Protein AF-A0A3D2PAR0-F1 (afdb_monomer_lite)

Radius of gyration: 19.64 Å; chains: 1; bounding box: 47×29×44 Å

Secondary structure (DSSP, 8-state):
-HHHHHHHHHHHHHHHHHHHHTSSS-TTSSTT-PPP-EEESS-HHHHHHHHHHHHHHHHHTS-S-------EEETTGGGS-HHHHHHHHHHH--

Foldseek 3Di:
DVVVVVVVVVVVVVVVVVVVVVPDDDPPPPPPDDDFDKDKPDDPVRLVVVVVVQVVCCVVVVDVDDDDDIDIDGPPVVVDDPVRVVVVVVVVPD

Sequence (94 aa):
NCAETEIKKVEKKFFSLSQNYMGNHTEEFFLTQRSPRFVSNFAYQNYLKAIKKAKEYIAAGDIYQVNLSQRFMVSDAGTFTPWEVYKTLRRINP

Structure (mmCIF, N/CA/C/O backbone):
data_AF-A0A3D2PAR0-F1
#
_entry.id   AF-A0A3D2PAR0-F1
#
loop_
_atom_site.group_PDB
_atom_site.id
_atom_site.type_symbol
_atom_site.label_atom_id
_atom_site.label_alt_id
_atom_site.label_comp_id
_atom_site.label_asym_id
_atom_site.label_entity_id
_atom_site.label_seq_id
_atom_site.pdbx_PDB_ins_code
_atom_site.Cartn_x
_atom_site.Cartn_y
_atom_site.Cartn_z
_atom_site.occupancy
_atom_site.B_iso_or_equiv
_atom_site.auth_seq_id
_atom_site.auth_comp_id
_atom_site.auth_asym_id
_atom_site.auth_atom_id
_atom_site.pdbx_PDB_model_num
ATOM 1 N N . ASN A 1 1 ? 14.080 17.803 21.231 1.00 67.31 1 ASN A N 1
ATOM 2 C CA . ASN A 1 1 ? 12.905 16.983 21.619 1.00 67.31 1 ASN A CA 1
ATOM 3 C C . ASN A 1 1 ? 13.147 15.533 21.173 1.00 67.31 1 ASN A C 1
ATOM 5 O O . ASN A 1 1 ? 13.782 15.364 20.143 1.00 67.31 1 ASN A O 1
ATOM 9 N N . CYS A 1 2 ? 12.733 14.491 21.911 1.00 52.03 2 CYS A N 1
ATOM 10 C CA . CYS A 1 2 ? 13.118 13.079 21.647 1.00 52.03 2 CYS A CA 1
ATOM 11 C C . CYS A 1 2 ? 12.836 12.625 20.192 1.00 52.03 2 CYS A C 1
ATOM 13 O O . CYS A 1 2 ? 13.625 11.899 19.591 1.00 52.03 2 CYS A O 1
ATOM 15 N N . ALA A 1 3 ? 11.774 13.164 19.582 1.00 61.75 3 ALA A N 1
ATOM 16 C CA . ALA A 1 3 ? 11.426 12.939 18.178 1.00 61.75 3 ALA A CA 1
ATOM 17 C C . ALA A 1 3 ? 12.428 13.541 17.166 1.00 61.75 3 ALA A C 1
ATOM 19 O O . ALA A 1 3 ? 12.699 12.934 16.135 1.00 61.75 3 ALA A O 1
ATOM 20 N N . GLU A 1 4 ? 13.023 14.704 17.451 1.00 66.56 4 GLU A N 1
ATOM 21 C CA . GLU A 1 4 ? 14.000 15.348 16.554 1.00 66.56 4 GLU A CA 1
ATOM 22 C C . GLU A 1 4 ? 15.323 14.579 16.511 1.00 66.56 4 GLU A C 1
ATOM 24 O O . GLU A 1 4 ? 16.003 14.549 15.485 1.00 66.56 4 GLU A O 1
ATOM 29 N N . THR A 1 5 ? 15.689 13.938 17.623 1.00 71.50 5 THR A N 1
ATOM 30 C CA . THR A 1 5 ? 16.903 13.122 17.716 1.00 71.50 5 THR A CA 1
ATOM 31 C C . THR A 1 5 ? 16.779 11.852 16.870 1.00 71.50 5 THR A C 1
ATOM 33 O O . THR A 1 5 ? 17.732 11.479 16.186 1.00 71.50 5 THR A O 1
ATOM 36 N N . GLU A 1 6 ? 15.601 11.223 16.858 1.00 73.75 6 GLU A N 1
ATOM 37 C CA . GLU A 1 6 ? 15.319 10.053 16.018 1.00 73.75 6 GLU A CA 1
ATOM 38 C C . GLU A 1 6 ? 15.254 10.415 14.524 1.00 73.75 6 GLU A C 1
ATOM 40 O O . GLU A 1 6 ? 15.832 9.704 13.702 1.00 73.75 6 GLU A O 1
ATOM 45 N N . ILE A 1 7 ? 14.671 11.566 14.160 1.00 74.81 7 ILE A N 1
ATOM 46 C CA . ILE A 1 7 ? 14.669 12.051 12.765 1.00 74.81 7 ILE A CA 1
ATOM 47 C C . ILE A 1 7 ? 16.102 12.259 12.259 1.00 74.81 7 ILE A C 1
ATOM 49 O O . ILE A 1 7 ? 16.469 11.715 11.218 1.00 74.81 7 ILE A O 1
ATOM 53 N N . LYS A 1 8 ? 16.960 12.933 13.036 1.00 73.69 8 LYS A N 1
ATOM 54 C CA . LYS A 1 8 ? 18.376 13.135 12.672 1.00 73.69 8 LYS A CA 1
ATOM 55 C C . LYS A 1 8 ? 19.140 11.820 12.507 1.00 73.69 8 LYS A C 1
ATOM 57 O O . LYS A 1 8 ? 20.058 11.722 11.692 1.00 73.69 8 LYS A O 1
ATOM 62 N N . LYS A 1 9 ? 18.777 10.792 13.277 1.00 75.31 9 LYS A N 1
ATOM 63 C CA . LYS A 1 9 ? 19.376 9.454 13.197 1.00 75.31 9 LYS A CA 1
ATOM 64 C C . LYS A 1 9 ? 18.973 8.738 11.906 1.00 75.31 9 LYS A C 1
ATOM 66 O O . LYS A 1 9 ? 19.822 8.108 11.274 1.00 75.31 9 LYS A O 1
ATOM 71 N N . VAL A 1 10 ? 17.714 8.882 11.490 1.00 75.38 10 VAL A N 1
ATOM 72 C CA . VAL A 1 10 ? 17.205 8.367 10.211 1.00 75.38 10 VAL A CA 1
ATOM 73 C C . VAL A 1 10 ? 17.842 9.103 9.032 1.00 75.38 10 VAL A C 1
ATOM 75 O O . VAL A 1 10 ? 18.339 8.444 8.124 1.00 75.38 10 VAL A O 1
ATOM 78 N N . GLU A 1 11 ? 17.924 10.435 9.071 1.00 75.44 11 GLU A N 1
ATOM 79 C CA . GLU A 1 11 ? 18.558 11.248 8.021 1.00 75.44 11 GLU A CA 1
ATOM 80 C C . GLU A 1 11 ? 20.036 10.892 7.836 1.00 75.44 11 GLU A C 1
ATOM 82 O O . GLU A 1 11 ? 20.500 10.681 6.716 1.00 75.44 11 GLU A O 1
ATOM 87 N N . LYS A 1 12 ? 20.774 10.733 8.940 1.00 77.44 12 LYS A N 1
ATOM 88 C CA . LYS A 1 12 ? 22.189 10.348 8.901 1.00 77.44 12 LYS A CA 1
ATOM 89 C C . LYS A 1 12 ? 22.383 8.941 8.330 1.00 77.44 12 LYS A C 1
ATOM 91 O O . LYS A 1 12 ? 23.318 8.715 7.564 1.00 77.44 12 LYS A O 1
ATOM 96 N N . LYS A 1 13 ? 21.483 8.007 8.662 1.00 78.62 13 LYS A N 1
ATOM 97 C CA . LYS A 1 13 ? 21.491 6.642 8.117 1.00 78.62 13 LYS A CA 1
ATOM 98 C C . LYS A 1 13 ? 21.144 6.633 6.626 1.00 78.62 13 LYS A C 1
ATOM 100 O O . LYS A 1 13 ? 21.810 5.941 5.860 1.00 78.62 13 LYS A O 1
ATOM 105 N N . PHE A 1 14 ? 20.169 7.439 6.208 1.00 79.25 14 PHE A N 1
ATOM 106 C CA . PHE A 1 14 ? 19.797 7.626 4.805 1.00 79.25 14 PHE A CA 1
ATOM 107 C C . PHE A 1 14 ? 20.967 8.198 3.991 1.00 79.25 14 PHE A C 1
ATOM 109 O O . PHE A 1 14 ? 21.308 7.650 2.947 1.00 79.25 14 PHE A O 1
ATOM 116 N N . PHE A 1 15 ? 21.661 9.209 4.524 1.00 72.12 15 PHE A N 1
ATOM 117 C CA . PHE A 1 15 ? 22.841 9.811 3.897 1.00 72.12 15 PHE A CA 1
ATOM 118 C C . 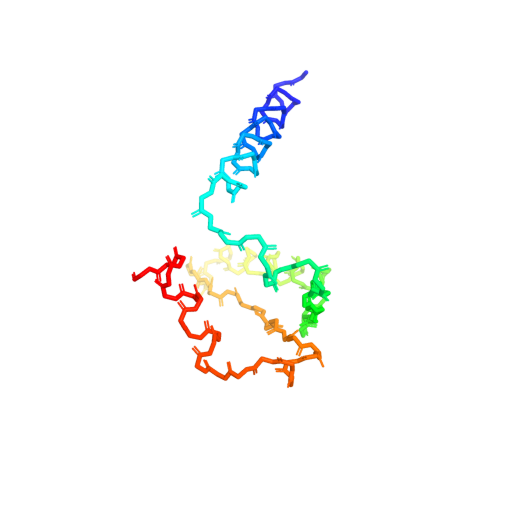PHE A 1 15 ? 24.028 8.838 3.788 1.00 72.12 15 PHE A C 1
ATOM 120 O O . PHE A 1 15 ? 24.711 8.783 2.767 1.00 72.12 15 PHE A O 1
ATOM 127 N N . SER A 1 16 ? 24.273 8.018 4.818 1.00 67.69 16 SER A N 1
ATOM 128 C CA . SER A 1 16 ? 25.317 6.986 4.738 1.00 67.69 16 SER A CA 1
ATOM 129 C C . SER A 1 16 ? 24.980 5.889 3.728 1.00 67.69 16 SER A C 1
ATOM 131 O O . SER A 1 16 ? 25.872 5.370 3.064 1.00 67.69 16 SER A O 1
ATOM 133 N N . LEU A 1 17 ? 23.693 5.553 3.591 1.00 67.25 17 LEU A N 1
ATOM 134 C CA . LEU A 1 17 ? 23.223 4.559 2.630 1.00 67.25 17 LEU A CA 1
ATOM 135 C C . LEU A 1 17 ? 23.332 5.082 1.196 1.00 67.25 17 LEU A C 1
ATOM 137 O O . LEU A 1 17 ? 23.765 4.329 0.330 1.00 67.25 17 LEU A O 1
ATOM 141 N N . SER A 1 18 ? 23.024 6.362 0.951 1.00 68.00 18 SER A N 1
ATOM 142 C CA . SER A 1 18 ? 23.174 6.968 -0.377 1.00 68.00 18 SER A CA 1
ATOM 143 C C . SER A 1 18 ? 24.635 7.033 -0.826 1.00 68.00 18 SER A C 1
ATOM 145 O O . SER A 1 18 ? 24.918 6.736 -1.979 1.00 68.00 18 SER A O 1
ATOM 147 N N . GLN A 1 19 ? 25.568 7.347 0.081 1.00 58.50 19 GLN A N 1
ATOM 148 C CA . GLN A 1 19 ? 27.012 7.361 -0.207 1.00 58.50 19 GLN A CA 1
ATOM 149 C C . GLN A 1 19 ? 27.547 5.958 -0.542 1.00 58.50 19 GLN A C 1
ATOM 151 O O . GLN A 1 19 ? 28.295 5.787 -1.499 1.00 58.50 19 GLN A O 1
ATOM 156 N N . ASN A 1 20 ? 27.123 4.932 0.203 1.00 59.91 20 ASN A N 1
ATOM 157 C CA . ASN A 1 20 ? 27.565 3.550 -0.016 1.00 59.91 20 ASN A CA 1
ATOM 158 C C . ASN A 1 20 ? 27.007 2.960 -1.330 1.00 59.91 20 ASN A C 1
ATOM 160 O O . ASN A 1 20 ? 27.649 2.139 -1.980 1.00 59.91 20 ASN A O 1
ATOM 164 N N . TYR A 1 21 ? 25.834 3.431 -1.768 1.00 54.31 21 TYR A N 1
ATOM 165 C CA . TYR A 1 21 ? 25.222 3.025 -3.036 1.00 54.31 21 TYR A CA 1
ATOM 166 C C . TYR A 1 21 ? 25.916 3.610 -4.281 1.00 54.31 21 TYR A C 1
ATOM 168 O O . TYR A 1 21 ? 25.711 3.093 -5.376 1.00 54.31 21 TYR A O 1
ATOM 176 N N . MET A 1 22 ? 26.753 4.645 -4.135 1.00 42.50 22 MET A N 1
ATOM 177 C CA . MET A 1 22 ? 27.512 5.240 -5.248 1.00 42.50 22 MET A CA 1
ATOM 178 C C . MET A 1 22 ? 28.880 4.577 -5.489 1.00 42.50 22 MET A C 1
ATOM 180 O O . MET A 1 22 ? 29.612 4.998 -6.376 1.00 42.50 22 MET A O 1
ATOM 184 N N . GLY A 1 23 ? 29.246 3.548 -4.717 1.00 43.81 23 GLY A N 1
ATOM 185 C CA . GLY A 1 23 ? 30.621 3.047 -4.681 1.00 43.81 23 GLY A CA 1
ATOM 186 C C . GLY A 1 23 ? 31.005 1.915 -5.636 1.00 43.81 23 GLY A C 1
ATOM 187 O O . GLY A 1 23 ? 32.195 1.657 -5.719 1.00 43.81 23 GLY A O 1
ATOM 188 N N . ASN A 1 24 ? 30.092 1.193 -6.310 1.00 43.78 24 ASN A N 1
ATOM 189 C CA . ASN A 1 24 ? 30.482 -0.105 -6.907 1.00 43.78 24 ASN A CA 1
ATOM 190 C C . ASN A 1 24 ? 29.701 -0.620 -8.138 1.00 43.78 24 ASN A C 1
ATOM 192 O O . ASN A 1 24 ? 29.643 -1.829 -8.320 1.00 43.78 24 ASN A O 1
ATOM 196 N N . HIS A 1 25 ? 29.139 0.213 -9.025 1.00 43.69 25 HIS A N 1
ATOM 197 C CA . HIS A 1 25 ? 28.717 -0.276 -10.356 1.00 43.69 25 HIS A CA 1
ATOM 198 C C . HIS A 1 25 ? 28.646 0.835 -11.421 1.00 43.69 25 HIS A C 1
ATOM 200 O O . HIS A 1 25 ? 27.730 1.647 -11.401 1.00 43.69 25 HIS A O 1
ATOM 206 N N . THR A 1 26 ? 29.582 0.785 -12.380 1.00 37.38 26 THR A N 1
ATOM 207 C CA . THR A 1 26 ? 29.460 1.234 -13.787 1.00 37.38 26 THR A CA 1
ATOM 208 C C . THR A 1 26 ? 28.743 2.572 -14.027 1.00 37.38 26 THR A C 1
ATOM 210 O O . THR A 1 26 ? 27.528 2.619 -14.215 1.00 37.38 26 THR A O 1
ATOM 213 N N . GLU A 1 27 ? 29.534 3.641 -14.114 1.00 40.38 27 GLU A N 1
ATOM 214 C CA . GLU A 1 27 ? 29.116 5.037 -14.311 1.00 40.38 27 GLU A CA 1
ATOM 215 C C . GLU A 1 27 ? 28.521 5.392 -15.694 1.00 40.38 27 GLU A C 1
ATOM 217 O O . GLU A 1 27 ? 28.163 6.544 -15.906 1.00 40.38 27 GLU A O 1
ATOM 222 N N . GLU A 1 28 ? 28.327 4.463 -16.635 1.00 40.28 28 GLU A N 1
ATOM 223 C CA . GLU A 1 28 ? 27.949 4.844 -18.014 1.00 40.28 28 GLU A CA 1
ATOM 224 C C . GLU A 1 28 ? 26.455 4.727 -18.375 1.00 40.28 28 GLU A C 1
ATOM 226 O O . GLU A 1 28 ? 26.058 5.180 -19.443 1.00 40.28 28 GLU A O 1
ATOM 231 N N . PHE A 1 29 ? 25.585 4.178 -17.511 1.00 43.72 29 PHE A N 1
ATOM 232 C CA . PHE A 1 29 ? 24.184 3.899 -17.904 1.00 43.72 29 PHE A CA 1
ATOM 233 C C . PHE A 1 29 ? 23.099 4.736 -17.200 1.00 43.72 29 PHE A C 1
ATOM 235 O O . PHE A 1 29 ? 21.966 4.801 -17.676 1.00 43.72 29 PHE A O 1
ATOM 242 N N . PHE A 1 30 ? 23.400 5.392 -16.074 1.00 44.62 30 PHE A N 1
ATOM 243 C CA . PHE A 1 30 ? 22.364 6.024 -15.235 1.00 44.62 30 PHE A CA 1
ATOM 244 C C . PHE A 1 30 ? 22.283 7.553 -15.316 1.00 44.62 30 PHE A C 1
ATOM 246 O O . PHE A 1 30 ? 21.323 8.129 -14.807 1.00 44.62 30 PHE A O 1
ATOM 253 N N . LEU A 1 31 ? 23.217 8.226 -15.994 1.00 40.91 31 LEU A N 1
ATOM 254 C CA . LEU A 1 31 ? 23.278 9.696 -16.009 1.00 40.91 31 LEU A CA 1
ATOM 255 C C . LEU A 1 31 ? 22.281 10.373 -16.973 1.00 40.91 31 LEU A C 1
ATOM 257 O O . LEU A 1 31 ? 22.272 11.596 -17.084 1.00 40.91 31 LEU A O 1
ATOM 261 N N . THR A 1 32 ? 21.403 9.613 -17.636 1.00 44.69 32 THR A N 1
ATOM 262 C CA . THR A 1 32 ? 20.379 10.152 -18.561 1.00 44.69 32 THR A CA 1
ATOM 263 C C . THR A 1 32 ? 18.939 9.761 -18.209 1.00 44.69 32 THR A C 1
ATOM 265 O O . THR A 1 32 ? 18.002 10.199 -18.875 1.00 44.69 32 THR A O 1
ATOM 268 N N . GLN A 1 33 ? 18.722 8.951 -17.169 1.00 53.91 33 GLN A N 1
ATOM 269 C CA . GLN A 1 33 ? 17.408 8.371 -16.873 1.00 53.91 33 GLN A CA 1
ATOM 270 C C . GLN A 1 33 ? 16.617 9.280 -15.921 1.00 53.91 33 GLN A C 1
ATOM 272 O O . GLN A 1 33 ? 16.942 9.424 -14.743 1.00 53.91 33 GLN A O 1
ATOM 277 N N . ARG A 1 34 ? 15.551 9.902 -16.435 1.00 59.19 34 ARG A N 1
ATOM 278 C CA . ARG A 1 34 ? 14.528 10.563 -15.610 1.00 59.19 34 ARG A CA 1
ATOM 279 C C . ARG A 1 34 ? 13.979 9.549 -14.599 1.00 59.19 34 ARG A C 1
ATOM 281 O O . ARG A 1 34 ? 13.651 8.430 -14.979 1.00 59.19 34 ARG A O 1
ATOM 288 N N . SER A 1 35 ? 13.834 9.942 -13.332 1.00 69.12 35 SER A N 1
ATOM 289 C CA . SER A 1 35 ? 13.152 9.098 -12.344 1.00 69.12 35 SER A CA 1
ATOM 290 C C . SER A 1 35 ? 11.739 8.749 -12.836 1.00 69.12 35 SER A C 1
ATOM 292 O O . SER A 1 35 ? 11.023 9.667 -13.256 1.00 69.12 35 SER A O 1
ATOM 294 N N . PRO A 1 36 ? 11.321 7.470 -12.771 1.00 77.50 36 PRO A N 1
ATOM 295 C CA . PRO A 1 36 ? 10.018 7.045 -13.268 1.00 77.50 36 PRO A CA 1
ATOM 296 C C . PRO A 1 36 ? 8.906 7.799 -12.542 1.00 77.50 36 PRO A C 1
ATOM 298 O O . PRO A 1 36 ? 8.932 7.957 -11.315 1.00 77.50 36 PRO A O 1
ATOM 301 N N . ARG A 1 37 ? 7.914 8.282 -13.294 1.00 86.69 37 ARG A N 1
ATOM 302 C CA . ARG A 1 37 ? 6.807 9.039 -12.707 1.00 86.69 37 ARG A CA 1
ATOM 303 C C . ARG A 1 37 ? 5.719 8.076 -12.245 1.00 86.69 37 ARG A C 1
ATOM 305 O O . ARG A 1 37 ? 4.985 7.507 -13.051 1.00 86.69 37 ARG A O 1
ATOM 312 N N . PHE A 1 38 ? 5.590 7.936 -10.929 1.00 89.75 38 PHE A N 1
ATOM 313 C CA . PHE A 1 38 ? 4.547 7.123 -10.314 1.00 89.75 38 PHE A CA 1
ATOM 314 C C . PHE A 1 38 ? 3.215 7.870 -10.195 1.00 89.75 38 PHE A C 1
ATOM 316 O O . PHE A 1 38 ? 3.162 9.042 -9.826 1.00 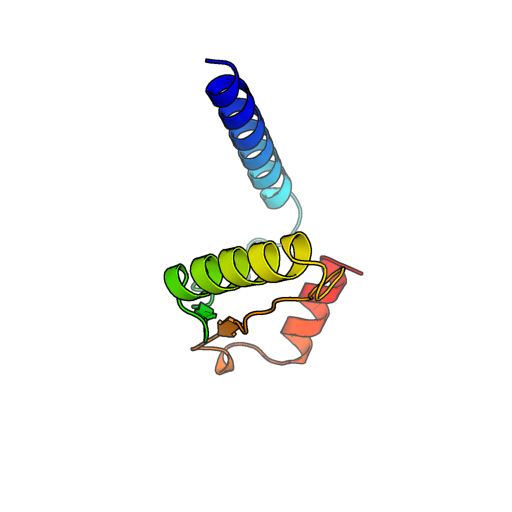89.75 38 PHE A O 1
ATOM 323 N N . VAL A 1 39 ? 2.129 7.147 -10.445 1.00 91.75 39 VAL A N 1
ATOM 324 C CA . VAL A 1 39 ? 0.743 7.583 -10.278 1.00 91.75 39 VAL A CA 1
ATOM 325 C C . VAL A 1 39 ? 0.026 6.567 -9.395 1.00 91.75 39 VAL A C 1
ATOM 327 O O . VAL A 1 39 ? 0.100 5.367 -9.654 1.00 91.75 39 VAL A O 1
ATOM 330 N N . SER A 1 40 ? -0.662 7.037 -8.352 1.00 92.62 40 SER A N 1
ATOM 331 C CA . SER A 1 40 ? -1.513 6.191 -7.506 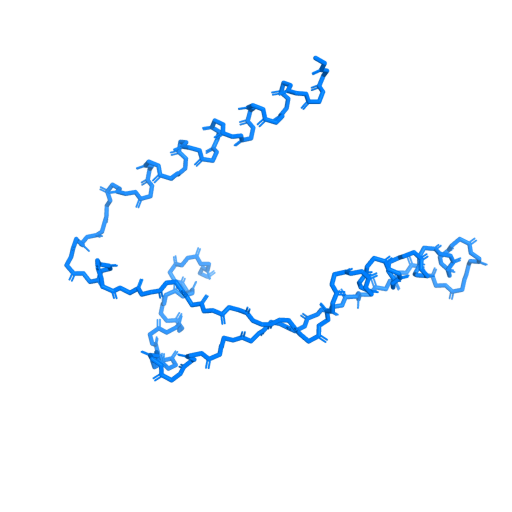1.00 92.62 40 SER A CA 1
ATOM 332 C C . SER A 1 40 ? -2.961 6.238 -7.985 1.00 92.62 40 SER A C 1
ATOM 334 O O . SER A 1 40 ? -3.465 7.307 -8.326 1.00 92.62 40 SER A O 1
ATOM 336 N N . ASN A 1 41 ? -3.657 5.101 -7.950 1.00 91.25 41 ASN A N 1
ATOM 337 C CA . ASN A 1 41 ? -5.115 5.071 -8.103 1.00 91.25 41 ASN A CA 1
ATOM 338 C C . ASN A 1 41 ? -5.859 5.551 -6.842 1.00 91.25 41 ASN A C 1
ATOM 340 O O . ASN A 1 41 ? -7.084 5.655 -6.855 1.00 91.25 41 ASN A O 1
ATOM 344 N N . PHE A 1 42 ? -5.137 5.801 -5.747 1.00 90.88 42 PHE A N 1
ATOM 345 C CA . PHE A 1 42 ? -5.708 6.099 -4.446 1.00 90.88 42 PHE A CA 1
ATOM 346 C C . PHE A 1 42 ? -5.115 7.397 -3.893 1.00 90.88 42 PHE A C 1
ATOM 348 O O . PHE A 1 42 ? -3.930 7.488 -3.576 1.00 90.88 42 PHE A O 1
ATOM 355 N N . ALA A 1 43 ? -5.953 8.428 -3.772 1.00 93.06 43 ALA A N 1
ATOM 356 C CA . ALA A 1 43 ? -5.535 9.689 -3.174 1.00 93.06 43 ALA A CA 1
ATOM 357 C C . ALA A 1 43 ? -5.166 9.497 -1.695 1.00 93.06 43 ALA A C 1
ATOM 359 O O . ALA A 1 43 ? -5.894 8.842 -0.946 1.00 93.06 43 ALA A O 1
ATOM 360 N N . TYR A 1 44 ? -4.090 10.152 -1.260 1.00 92.88 44 TYR A N 1
ATOM 361 C CA . TYR A 1 44 ? -3.561 10.063 0.104 1.00 92.88 44 TYR A CA 1
ATOM 362 C C . TYR A 1 44 ? -4.630 10.274 1.188 1.00 92.88 44 TYR A C 1
ATOM 364 O O . TYR A 1 44 ? -4.771 9.470 2.106 1.00 92.88 44 TYR A O 1
ATOM 372 N N . GLN A 1 45 ? -5.451 11.317 1.040 1.00 96.31 45 GLN A N 1
ATOM 373 C CA . GLN A 1 45 ? -6.516 11.624 1.998 1.00 96.31 45 GLN A CA 1
ATOM 374 C C . GLN A 1 45 ? -7.566 10.512 2.085 1.00 96.31 45 GLN A C 1
ATOM 376 O O . GLN A 1 45 ? -8.096 10.230 3.159 1.00 96.31 45 GLN A O 1
ATOM 381 N N . ASN A 1 46 ? -7.856 9.847 0.969 1.00 95.25 46 ASN A N 1
ATOM 382 C CA . ASN A 1 46 ? -8.817 8.753 0.959 1.00 95.25 46 ASN A CA 1
ATOM 383 C C . ASN A 1 46 ? -8.209 7.477 1.562 1.00 95.25 46 ASN A C 1
ATOM 385 O O . ASN A 1 46 ? -8.920 6.747 2.250 1.00 95.25 46 ASN A O 1
ATOM 389 N N . TYR A 1 47 ? -6.900 7.254 1.399 1.00 95.94 47 TYR A N 1
ATOM 390 C CA . TYR A 1 47 ? -6.188 6.176 2.089 1.00 95.94 47 TYR A CA 1
ATOM 391 C C . TYR A 1 47 ? -6.258 6.351 3.614 1.00 95.94 47 TYR A C 1
ATOM 393 O O . TYR A 1 47 ? -6.622 5.419 4.329 1.00 95.94 47 TYR A O 1
ATOM 401 N N . LEU A 1 48 ? -6.021 7.568 4.123 1.00 96.81 48 LEU A N 1
ATOM 402 C CA . LEU A 1 48 ? -6.153 7.867 5.557 1.00 96.81 48 LEU A CA 1
ATOM 403 C C . LEU A 1 48 ? -7.575 7.623 6.082 1.00 96.81 48 LEU A C 1
ATOM 405 O O . LEU A 1 48 ? -7.749 7.045 7.157 1.00 96.81 48 LEU A O 1
ATOM 409 N N . LYS A 1 49 ? -8.599 8.017 5.315 1.00 97.62 49 LYS A N 1
ATOM 410 C CA . LYS A 1 49 ? -10.002 7.738 5.660 1.00 97.62 49 LYS A CA 1
ATOM 411 C C . LYS A 1 49 ? -10.281 6.234 5.720 1.00 97.62 49 LYS A C 1
ATOM 413 O O . LYS A 1 49 ? -10.935 5.784 6.657 1.00 97.62 49 LYS A O 1
ATOM 418 N N . ALA A 1 50 ? -9.759 5.457 4.771 1.00 97.00 50 ALA A N 1
ATOM 419 C CA . ALA A 1 50 ? -9.912 4.003 4.766 1.00 97.00 50 ALA A CA 1
ATOM 420 C C . ALA A 1 50 ? -9.241 3.346 5.984 1.00 97.00 50 ALA A C 1
ATOM 422 O O . ALA A 1 50 ? -9.840 2.473 6.607 1.00 97.00 50 ALA A O 1
ATOM 423 N N . ILE A 1 51 ? -8.054 3.817 6.381 1.00 97.19 51 ILE A N 1
ATOM 424 C CA . ILE A 1 51 ? -7.364 3.355 7.596 1.00 97.19 51 ILE A CA 1
ATOM 425 C C . ILE A 1 51 ? -8.189 3.659 8.851 1.00 97.19 51 ILE A C 1
ATOM 427 O O . ILE A 1 51 ? -8.331 2.795 9.715 1.00 97.19 51 ILE A O 1
ATOM 431 N N . LYS A 1 52 ? -8.760 4.867 8.959 1.00 98.19 52 LYS A N 1
ATOM 432 C CA . LYS A 1 52 ? -9.624 5.224 10.093 1.00 98.19 52 LYS A CA 1
ATOM 433 C C . LYS A 1 52 ? -10.840 4.296 10.171 1.00 98.19 52 LYS A C 1
ATOM 435 O O . LYS A 1 52 ? -11.098 3.729 11.227 1.00 98.19 52 LYS A O 1
ATOM 440 N N . LYS A 1 53 ? -11.513 4.075 9.041 1.00 98.25 53 LYS A N 1
ATOM 441 C CA . LYS A 1 53 ? -12.674 3.184 8.957 1.00 98.25 53 LYS A CA 1
ATOM 442 C C . LYS A 1 53 ? -12.324 1.741 9.336 1.00 98.25 53 LYS A C 1
ATOM 444 O O . LYS A 1 53 ? -13.056 1.099 10.076 1.00 98.25 53 LYS A O 1
ATOM 449 N N . ALA A 1 54 ? -11.181 1.235 8.870 1.00 98.19 54 ALA A N 1
ATOM 450 C CA . ALA A 1 54 ? -10.692 -0.091 9.245 1.00 98.19 54 ALA A CA 1
ATOM 451 C C . ALA A 1 54 ? -10.492 -0.226 10.761 1.00 98.19 54 ALA A C 1
ATOM 453 O O . ALA A 1 54 ? -10.894 -1.226 11.347 1.00 98.19 54 ALA A O 1
ATOM 454 N N . LYS A 1 55 ? -9.916 0.795 11.408 1.00 98.06 55 LYS A N 1
ATOM 455 C CA . LYS A 1 55 ? -9.755 0.820 12.868 1.00 98.06 55 LYS A CA 1
ATOM 456 C C . LYS A 1 55 ? -11.090 0.822 13.609 1.00 98.06 55 LYS A C 1
ATOM 458 O O . LYS A 1 55 ? -11.197 0.150 14.626 1.00 98.06 55 LYS A O 1
ATOM 463 N N . GLU A 1 56 ? -12.080 1.559 13.111 1.00 98.56 56 GLU A N 1
ATOM 464 C CA . GLU A 1 56 ? -13.431 1.587 13.685 1.00 98.56 56 GLU A CA 1
ATOM 465 C C . GLU A 1 56 ? -14.082 0.197 13.629 1.00 98.56 56 GLU A C 1
ATOM 467 O O . GLU A 1 56 ? -14.571 -0.275 14.650 1.00 98.56 56 GLU A O 1
ATOM 472 N N . TYR A 1 57 ? -13.986 -0.500 12.490 1.00 98.50 57 TYR A N 1
ATOM 473 C CA . TYR A 1 57 ? -14.481 -1.877 12.364 1.00 98.50 57 TYR A CA 1
ATOM 474 C C . TYR A 1 57 ? -13.759 -2.865 13.288 1.00 98.50 57 TYR A C 1
ATOM 476 O O . TYR A 1 57 ? -14.393 -3.746 13.861 1.00 98.50 57 TYR A O 1
ATOM 484 N N . ILE A 1 58 ? -12.443 -2.710 13.477 1.00 98.12 58 ILE A N 1
ATOM 485 C CA . ILE A 1 58 ? -11.694 -3.545 14.429 1.00 98.12 58 ILE A CA 1
ATOM 486 C C . ILE A 1 58 ? -12.150 -3.276 15.867 1.00 98.12 58 ILE A C 1
ATOM 488 O O . ILE A 1 58 ? -12.377 -4.212 16.626 1.00 98.12 58 ILE A O 1
ATOM 492 N N . ALA A 1 59 ? -12.313 -2.007 16.246 1.00 98.31 59 ALA A N 1
ATOM 493 C CA . ALA A 1 59 ? -12.740 -1.629 17.592 1.00 98.31 59 ALA A CA 1
ATOM 494 C C . ALA A 1 59 ? -14.179 -2.069 17.909 1.00 98.31 59 ALA A C 1
ATOM 496 O O . ALA A 1 59 ? -14.469 -2.411 19.052 1.00 98.31 59 ALA A O 1
ATOM 497 N N . ALA A 1 60 ? -15.060 -2.084 16.905 1.00 98.56 60 ALA A N 1
ATOM 498 C CA . ALA A 1 60 ? -16.416 -2.615 17.023 1.00 98.56 60 ALA A CA 1
ATOM 499 C C . ALA A 1 60 ? -16.455 -4.151 17.141 1.00 98.56 60 ALA A C 1
ATOM 501 O O . ALA A 1 60 ? -17.468 -4.703 17.561 1.00 98.56 60 ALA A O 1
ATOM 502 N N . GLY A 1 61 ? -15.355 -4.836 16.807 1.00 97.81 61 GLY A N 1
ATOM 503 C CA . GLY A 1 61 ? -15.259 -6.296 16.815 1.00 97.81 61 GLY A CA 1
ATOM 504 C C . GLY A 1 61 ? -15.737 -6.968 15.525 1.00 97.81 61 GLY A C 1
ATOM 505 O O . GLY A 1 61 ? -15.820 -8.192 15.488 1.00 97.81 61 GLY A O 1
ATOM 506 N N . ASP A 1 62 ? -16.014 -6.200 14.467 1.00 98.56 62 ASP A N 1
ATOM 507 C CA . ASP A 1 62 ? -16.523 -6.732 13.195 1.00 98.56 62 ASP A CA 1
ATOM 508 C C . ASP A 1 62 ? -15.451 -7.513 12.423 1.00 98.56 62 ASP A C 1
ATOM 510 O O . ASP A 1 62 ? -15.742 -8.482 11.722 1.00 98.56 62 ASP A O 1
ATOM 514 N N . ILE A 1 63 ? -14.193 -7.077 12.531 1.00 98.25 63 ILE A N 1
ATOM 515 C CA . ILE A 1 63 ? -13.035 -7.723 11.907 1.00 98.25 63 ILE A CA 1
ATOM 516 C C . ILE A 1 63 ? -11.833 -7.690 12.851 1.00 98.25 63 ILE A C 1
ATOM 518 O O . ILE A 1 63 ? -11.711 -6.807 13.692 1.00 98.25 63 ILE A O 1
ATOM 522 N N . TYR A 1 64 ? -10.881 -8.598 12.647 1.00 96.75 64 TYR A N 1
ATOM 523 C CA . TYR A 1 64 ? -9.619 -8.607 13.403 1.00 96.75 64 TYR A CA 1
ATOM 524 C C . TYR A 1 64 ? -8.442 -8.023 12.614 1.00 96.75 64 TYR A C 1
ATOM 526 O O . TYR A 1 64 ? -7.527 -7.438 13.187 1.00 96.75 64 TYR A O 1
ATOM 534 N N . GLN A 1 65 ? -8.465 -8.156 11.287 1.00 97.12 65 GLN A N 1
ATOM 535 C CA . GLN A 1 65 ? -7.433 -7.645 10.391 1.00 97.12 65 GLN A CA 1
ATOM 536 C C . GLN A 1 65 ? -8.047 -7.311 9.030 1.00 97.12 65 GLN A C 1
ATOM 538 O O . GLN A 1 65 ? -8.962 -7.985 8.564 1.00 97.12 65 GLN A O 1
ATOM 543 N N . VAL A 1 66 ? -7.493 -6.302 8.359 1.00 96.88 66 VAL A N 1
ATOM 544 C CA . VAL A 1 66 ? -7.752 -6.022 6.944 1.00 96.88 66 VAL A CA 1
ATOM 545 C C . VAL A 1 66 ? -6.443 -5.712 6.227 1.00 96.88 66 VAL A C 1
ATOM 547 O O . VAL A 1 66 ? -5.566 -5.051 6.781 1.00 96.88 66 VAL A O 1
ATOM 550 N N . ASN A 1 67 ? -6.310 -6.184 4.987 1.00 97.31 67 ASN A N 1
ATOM 551 C CA . ASN A 1 67 ? -5.199 -5.826 4.112 1.00 97.31 67 ASN A CA 1
ATOM 552 C C . ASN A 1 67 ? -5.636 -4.713 3.146 1.00 97.31 67 ASN A C 1
ATOM 554 O O . ASN A 1 67 ? -6.255 -4.976 2.116 1.00 97.31 67 ASN A O 1
ATOM 558 N N . LEU A 1 68 ? -5.343 -3.462 3.505 1.00 95.12 68 LEU A N 1
ATOM 559 C CA . LEU A 1 68 ? -5.580 -2.307 2.640 1.00 95.12 68 LEU A CA 1
ATOM 560 C C . LEU A 1 68 ? -4.412 -2.137 1.667 1.00 95.12 68 LEU A C 1
ATOM 562 O O . LEU A 1 68 ? -3.258 -2.065 2.079 1.00 95.12 68 LEU A O 1
ATOM 566 N N . SER A 1 69 ? -4.722 -2.018 0.377 1.00 94.62 69 SER A N 1
ATOM 567 C CA . SER A 1 69 ? -3.726 -1.811 -0.676 1.00 94.62 69 SER A CA 1
ATOM 568 C C . SER A 1 69 ? -4.081 -0.619 -1.564 1.00 94.62 69 SER A C 1
ATOM 570 O O . SER A 1 69 ? -5.225 -0.165 -1.617 1.00 94.62 69 SER A O 1
ATOM 572 N N . GLN A 1 70 ? -3.071 -0.098 -2.257 1.00 94.69 70 GLN A N 1
ATOM 573 C CA . GLN A 1 70 ? -3.217 0.889 -3.323 1.00 94.69 70 GLN A CA 1
ATOM 574 C C . GLN A 1 70 ? -2.337 0.486 -4.504 1.00 94.69 70 GLN A C 1
ATOM 576 O O . GLN A 1 70 ? -1.308 -0.167 -4.324 1.00 94.69 70 GLN A O 1
ATOM 581 N N . ARG A 1 71 ? -2.735 0.877 -5.713 1.00 94.50 71 ARG A N 1
ATOM 582 C CA . ARG A 1 71 ? -2.006 0.565 -6.940 1.00 94.50 71 ARG A CA 1
ATOM 583 C C . ARG A 1 71 ? -1.186 1.769 -7.375 1.00 94.50 71 ARG A C 1
ATOM 585 O O . ARG A 1 71 ? -1.747 2.823 -7.666 1.00 94.50 71 ARG A O 1
ATOM 592 N N . PHE A 1 72 ? 0.119 1.560 -7.511 1.00 92.62 72 PHE A N 1
ATOM 593 C CA . PHE A 1 72 ? 1.016 2.483 -8.197 1.00 92.62 72 PHE A CA 1
ATOM 594 C C . PHE A 1 72 ? 1.249 2.029 -9.638 1.00 92.62 72 PHE A C 1
ATOM 596 O O . PHE A 1 72 ? 1.326 0.835 -9.927 1.00 92.62 72 PHE A O 1
ATOM 603 N N . MET A 1 73 ? 1.346 2.992 -10.545 1.00 91.06 73 MET A N 1
ATOM 604 C CA . MET A 1 73 ? 1.609 2.785 -11.966 1.00 91.06 73 MET A CA 1
ATOM 605 C C . MET A 1 73 ? 2.678 3.769 -12.420 1.00 91.06 73 MET A C 1
ATOM 607 O O . MET A 1 73 ? 2.709 4.896 -11.938 1.00 91.06 73 MET A O 1
ATOM 611 N N . VAL A 1 74 ? 3.536 3.359 -13.348 1.00 89.62 74 VAL A N 1
ATOM 612 C CA . VAL A 1 74 ? 4.522 4.249 -13.969 1.00 89.62 74 VAL A CA 1
ATOM 613 C C . VAL A 1 74 ? 3.928 4.763 -15.274 1.00 89.62 74 VAL A C 1
ATOM 615 O O . VAL A 1 74 ? 3.582 3.968 -16.146 1.00 89.62 74 VAL A O 1
ATOM 618 N N . SER A 1 75 ? 3.759 6.080 -15.400 1.00 79.44 75 SER A N 1
ATOM 619 C CA . SER A 1 75 ? 3.105 6.686 -16.572 1.00 79.44 75 SER A CA 1
ATOM 620 C C . SER A 1 75 ? 3.921 6.560 -17.866 1.00 79.44 75 SER A C 1
ATOM 622 O O . SER A 1 75 ? 3.370 6.654 -18.955 1.00 79.44 75 SER A O 1
ATOM 624 N N . ASP A 1 76 ? 5.225 6.333 -17.739 1.00 73.88 76 ASP A N 1
ATOM 625 C CA . ASP A 1 76 ? 6.236 6.259 -18.795 1.00 73.88 76 ASP A CA 1
ATOM 626 C C . ASP A 1 76 ? 6.862 4.855 -18.912 1.00 73.88 76 ASP A C 1
ATOM 628 O O . ASP A 1 76 ? 8.000 4.693 -19.356 1.00 73.88 76 ASP A O 1
ATOM 632 N N . ALA A 1 77 ? 6.103 3.815 -18.540 1.00 66.19 77 ALA A N 1
ATOM 633 C CA . ALA A 1 77 ? 6.567 2.425 -18.487 1.00 66.19 77 ALA A CA 1
ATOM 634 C C . ALA A 1 77 ? 7.099 1.865 -19.823 1.00 66.19 77 ALA A C 1
ATOM 636 O O . ALA A 1 77 ? 7.824 0.876 -19.813 1.00 66.19 77 ALA A O 1
ATOM 637 N N . GLY A 1 78 ? 6.781 2.496 -20.961 1.00 68.56 78 GLY A N 1
ATOM 638 C CA . GLY A 1 78 ? 7.286 2.102 -22.283 1.00 68.56 78 GLY A CA 1
ATOM 639 C C . GLY A 1 78 ? 8.792 2.314 -22.487 1.00 68.56 78 GLY A C 1
ATOM 640 O O . GLY A 1 78 ? 9.334 1.850 -23.483 1.00 68.56 78 GLY A O 1
ATOM 641 N N . THR A 1 79 ? 9.468 2.986 -21.552 1.00 73.31 79 THR A N 1
ATOM 642 C CA . THR A 1 79 ? 10.918 3.250 -21.604 1.00 73.31 79 THR A CA 1
ATOM 643 C C . THR A 1 79 ? 11.761 2.046 -21.155 1.00 73.31 79 THR A C 1
ATOM 645 O O . THR A 1 79 ? 12.964 2.023 -21.393 1.00 73.31 79 THR A O 1
ATOM 648 N N . PHE A 1 80 ? 11.152 1.032 -20.526 1.00 80.81 80 PHE A N 1
ATOM 649 C CA . PHE A 1 80 ? 11.859 -0.133 -19.982 1.00 80.81 80 PHE A CA 1
ATOM 650 C C . PHE A 1 80 ? 11.307 -1.435 -20.556 1.00 80.81 80 PHE A C 1
ATOM 652 O O . PHE A 1 80 ? 10.092 -1.637 -20.609 1.00 80.81 80 PHE A O 1
ATOM 659 N N . THR A 1 81 ? 12.186 -2.370 -20.918 1.00 86.75 81 THR A N 1
ATOM 660 C CA . THR A 1 81 ? 11.739 -3.719 -21.277 1.00 86.75 81 THR A CA 1
ATOM 661 C C . THR A 1 81 ? 11.407 -4.533 -20.016 1.00 86.75 81 THR A C 1
ATOM 663 O O . THR A 1 81 ? 12.059 -4.370 -18.976 1.00 86.75 81 THR A O 1
ATOM 666 N N . PRO A 1 82 ? 10.446 -5.477 -20.071 1.00 89.81 82 PRO A N 1
ATOM 667 C CA . PRO A 1 82 ? 10.124 -6.337 -18.927 1.00 89.81 82 PRO A CA 1
ATOM 668 C C . PRO A 1 82 ? 11.336 -7.093 -18.361 1.00 89.81 82 PRO A C 1
ATOM 670 O O . PRO A 1 82 ? 11.449 -7.282 -17.149 1.00 89.81 82 PRO A O 1
ATOM 673 N N . TRP A 1 83 ? 12.270 -7.493 -19.230 1.00 91.50 83 TRP A N 1
ATOM 674 C CA . TRP A 1 83 ? 13.482 -8.207 -18.835 1.00 91.50 83 TRP A CA 1
ATOM 675 C C . TRP A 1 83 ? 14.448 -7.337 -18.023 1.00 91.50 83 TRP A C 1
ATOM 677 O O . TRP A 1 83 ? 15.026 -7.800 -17.038 1.00 91.50 83 TRP A O 1
ATOM 687 N N . GLU A 1 84 ? 14.614 -6.067 -18.395 1.00 87.75 84 GLU A N 1
ATOM 688 C CA . GLU A 1 84 ? 15.458 -5.119 -17.658 1.00 87.75 84 GLU A CA 1
ATOM 689 C C . GLU A 1 84 ? 14.895 -4.820 -16.271 1.00 87.75 84 GLU A C 1
ATOM 691 O O . GLU A 1 84 ? 15.646 -4.820 -15.289 1.00 87.75 84 GLU A O 1
ATOM 696 N N . VAL A 1 85 ? 13.573 -4.641 -16.178 1.00 88.38 85 VAL A N 1
ATOM 697 C CA . VAL A 1 85 ? 12.881 -4.457 -14.897 1.00 88.38 85 VAL A CA 1
ATOM 698 C C . VAL A 1 85 ? 13.092 -5.683 -14.010 1.00 88.38 85 VAL A C 1
ATOM 700 O O . VAL A 1 85 ? 13.539 -5.545 -12.871 1.00 88.38 85 VAL A O 1
ATOM 703 N N . TYR A 1 86 ? 12.857 -6.887 -14.538 1.00 91.31 86 TYR A N 1
ATOM 704 C CA . TYR A 1 86 ? 13.043 -8.133 -13.794 1.00 91.31 86 TYR A CA 1
ATOM 705 C C . TYR A 1 86 ? 14.476 -8.304 -13.271 1.00 91.31 86 TYR A C 1
ATOM 707 O O . TYR A 1 86 ? 14.667 -8.521 -12.072 1.00 91.31 86 TYR A O 1
ATOM 715 N N . LYS A 1 87 ? 15.492 -8.165 -14.139 1.00 93.50 87 LYS A N 1
ATOM 716 C CA . LYS A 1 87 ? 16.907 -8.286 -13.739 1.00 93.50 87 LYS A CA 1
ATOM 717 C C . LYS A 1 87 ? 17.263 -7.307 -12.625 1.00 93.50 87 LYS A C 1
ATOM 719 O O . LYS A 1 87 ? 17.967 -7.672 -11.684 1.00 93.50 87 LYS A O 1
ATOM 724 N N . THR A 1 88 ? 16.783 -6.070 -12.7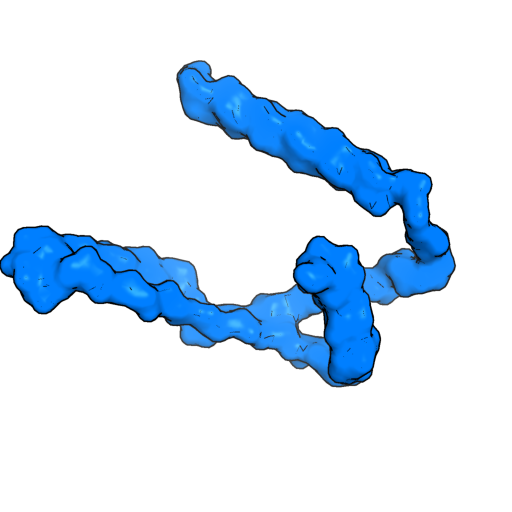35 1.00 89.31 88 THR A N 1
ATOM 725 C CA . THR A 1 88 ? 17.062 -5.020 -11.752 1.00 89.31 88 THR A CA 1
ATOM 726 C C . THR A 1 88 ? 16.420 -5.344 -10.409 1.00 89.31 88 THR A C 1
ATOM 728 O O . THR A 1 88 ? 17.108 -5.308 -9.390 1.00 89.31 88 THR A O 1
ATOM 731 N N . LEU A 1 89 ? 15.139 -5.722 -10.400 1.00 91.50 89 LEU A N 1
ATOM 732 C CA . LEU A 1 89 ? 14.425 -6.077 -9.173 1.00 91.50 89 LEU A CA 1
ATOM 733 C C . LEU A 1 89 ? 15.046 -7.293 -8.482 1.00 91.50 89 LEU A C 1
ATOM 735 O O . LEU A 1 89 ? 15.295 -7.229 -7.283 1.00 91.50 89 LEU A O 1
ATOM 739 N N . ARG A 1 90 ? 15.381 -8.351 -9.233 1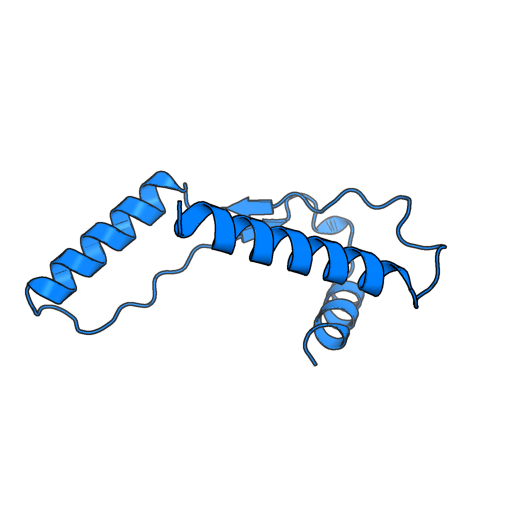.00 93.44 90 ARG A N 1
ATOM 740 C CA . ARG A 1 90 ? 16.019 -9.557 -8.684 1.00 93.44 90 ARG A CA 1
ATOM 741 C C . ARG A 1 90 ? 17.415 -9.293 -8.121 1.00 93.44 90 ARG A C 1
ATOM 743 O O . ARG A 1 90 ? 17.831 -9.950 -7.182 1.00 93.44 90 ARG A O 1
ATOM 750 N N . ARG A 1 91 ? 18.165 -8.336 -8.673 1.00 92.38 91 ARG A N 1
ATOM 751 C CA . ARG A 1 91 ? 19.464 -7.953 -8.100 1.00 92.38 91 ARG A CA 1
ATOM 752 C C . ARG A 1 91 ? 19.309 -7.240 -6.752 1.00 92.38 91 ARG A C 1
ATOM 754 O O . ARG A 1 91 ? 20.168 -7.393 -5.893 1.00 92.38 91 ARG A O 1
ATOM 76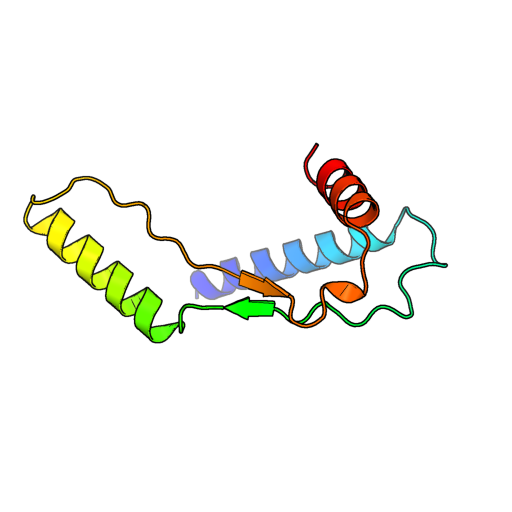1 N N . ILE A 1 92 ? 18.251 -6.443 -6.587 1.00 92.38 92 ILE A N 1
ATOM 762 C CA . ILE A 1 92 ? 17.994 -5.665 -5.364 1.00 92.38 92 ILE A CA 1
ATOM 763 C C . ILE A 1 92 ? 17.349 -6.533 -4.275 1.00 92.38 92 ILE A C 1
ATOM 765 O O . ILE A 1 92 ? 17.714 -6.416 -3.109 1.00 92.38 92 ILE A O 1
ATOM 769 N N . ASN A 1 93 ? 16.392 -7.382 -4.652 1.00 86.69 93 ASN A N 1
ATOM 770 C CA . ASN A 1 93 ? 15.654 -8.276 -3.765 1.00 86.69 93 ASN A CA 1
ATOM 771 C C . ASN A 1 93 ? 15.606 -9.688 -4.392 1.00 86.69 93 ASN A C 1
ATOM 773 O O . ASN A 1 93 ? 14.658 -9.972 -5.134 1.00 86.69 93 ASN A O 1
ATOM 777 N N . PRO A 1 94 ? 16.669 -10.499 -4.205 1.00 78.88 94 PRO A N 1
ATOM 778 C CA . PRO A 1 94 ? 16.844 -11.792 -4.872 1.00 78.88 94 PRO A CA 1
ATOM 779 C C . PRO A 1 94 ? 15.879 -12.889 -4.426 1.00 78.88 94 PRO A C 1
ATOM 781 O O . PRO A 1 94 ? 15.526 -12.936 -3.227 1.00 78.88 94 PRO A O 1
#

pLDDT: mean 79.75, std 18.41, range [37.38, 98.56]